Protein AF-A0A5E6N8F3-F1 (afdb_monomer)

Secondary structure (DSSP, 8-state):
------HHHHHHHHHHHHHS------EE-S--HHHHHHH-HHHHTS--EETTS-HHHHHHHHHHHHGGG-SEEEE--TT--THHHHHTTS--EEESSTTSPEE-HHHHHHS-GGGPSEEETTEEE-HHHHHHHHHHHHHHHHHHHT--

Solvent-accessible surface area (backbone atoms only — not comparable to full-atom values): 8830 Å² total; per-residue (Å²): 141,86,78,84,74,47,70,64,62,54,51,50,54,53,44,39,34,70,77,66,66,43,89,78,88,49,73,41,70,92,65,53,68,71,58,39,40,72,74,40,55,75,64,54,73,53,84,58,49,53,60,88,50,56,68,70,58,53,51,50,55,52,50,59,59,58,53,69,70,34,77,30,30,52,34,77,72,95,85,70,82,50,66,63,31,22,65,60,71,71,29,68,33,16,43,69,34,98,82,35,64,74,43,36,52,71,59,58,65,70,51,59,78,84,47,49,44,36,27,46,89,95,40,78,36,48,68,67,52,50,49,51,42,50,52,50,42,54,55,53,51,55,54,53,66,74,75,110

Nearest PDB structures (foldseek):
  4lqc-assembly1_A  TM=8.080E-01  e=1.363E-01  Brucella melitensis
  4lqc-assembly1_B  TM=8.315E-01  e=1.855E-01  Brucella melitensis
  7uxr-assembly1_B  TM=7.575E-01  e=1.640E-01  Bacteroides thetaiotaomicron
  3h16-assembly3_D  TM=7.662E-01  e=1.281E-01  Paracoccus denitrificans PD1222
  3h16-assembly2_C  TM=7.540E-01  e=3.888E-01  Paracoccus denitrificans PD1222

Mean predicted aligned error: 13.94 Å

Radius of gyration: 22.06 Å; Cα contacts (8 Å, |Δi|>4): 159; chains: 1; bounding box: 50×33×58 Å

Foldseek 3Di:
DDDPPDLVNVVVVLCCCPPVVDDDAAEAEPDDLVRCCVVHVSVSPDDYHYPVDDPVVVVLVVLVVVLVPQLWEFDDDDDDDCPVCLLLQNDWTATPDPPHDIDGLVRVLVDDQSNDQYHYPSDTDHSVNSVVSVVVNVVVVVVVVVVD

Structure (mmCIF, N/CA/C/O backbone):
data_AF-A0A5E6N8F3-F1
#
_entry.id   AF-A0A5E6N8F3-F1
#
loop_
_atom_site.group_PDB
_atom_site.id
_atom_site.type_symbol
_atom_site.label_atom_id
_atom_site.label_alt_id
_atom_site.label_comp_id
_atom_site.label_asym_id
_atom_site.label_entity_id
_atom_site.label_seq_id
_atom_site.pdbx_PDB_ins_code
_atom_site.Cartn_x
_atom_site.Cartn_y
_atom_site.Cartn_z
_atom_site.occupancy
_atom_site.B_iso_or_equiv
_atom_site.auth_seq_id
_atom_site.auth_comp_id
_atom_site.auth_asym_id
_atom_site.auth_atom_id
_atom_site.pdbx_PDB_model_num
ATOM 1 N N . MET A 1 1 ? 30.065 -8.105 -7.759 1.00 40.47 1 MET A N 1
ATOM 2 C CA . MET A 1 1 ? 28.823 -8.197 -8.559 1.00 40.47 1 MET A CA 1
ATOM 3 C C . MET A 1 1 ? 29.006 -9.322 -9.566 1.00 40.47 1 MET A C 1
ATOM 5 O O . MET A 1 1 ? 29.765 -9.138 -10.501 1.00 40.47 1 MET A O 1
ATOM 9 N N . SER A 1 2 ? 28.419 -10.500 -9.354 1.00 50.16 2 SER A N 1
ATOM 10 C CA . SER A 1 2 ? 28.632 -11.644 -10.261 1.00 50.16 2 SER A CA 1
ATOM 11 C C . SER A 1 2 ? 27.441 -12.605 -10.270 1.00 50.16 2 SER A C 1
ATOM 13 O O . SER A 1 2 ? 27.596 -13.812 -10.110 1.00 50.16 2 SER A O 1
ATOM 15 N N . LYS A 1 3 ? 26.225 -12.077 -10.424 1.00 55.75 3 LYS A N 1
ATOM 16 C CA . LYS A 1 3 ? 25.143 -12.903 -10.963 1.00 55.75 3 LYS A CA 1
ATOM 17 C C . LYS A 1 3 ? 25.069 -12.602 -12.448 1.00 55.75 3 LYS A C 1
ATOM 19 O O . LYS A 1 3 ? 24.599 -11.533 -12.830 1.00 55.75 3 LYS A O 1
ATOM 24 N N . SER A 1 4 ? 25.583 -13.519 -13.257 1.00 56.47 4 SER A N 1
ATOM 25 C CA . SER A 1 4 ? 25.452 -13.489 -14.712 1.00 56.47 4 SER A CA 1
ATOM 26 C C . SER A 1 4 ? 24.028 -13.887 -15.082 1.00 56.47 4 SER A C 1
ATOM 28 O O . SER A 1 4 ? 23.815 -14.951 -15.652 1.00 56.47 4 SER A O 1
ATOM 30 N N . TRP A 1 5 ? 23.049 -13.061 -14.697 1.00 64.38 5 TRP A N 1
ATOM 31 C CA . TRP A 1 5 ? 21.698 -13.190 -15.226 1.00 64.38 5 TRP A CA 1
ATOM 32 C C . TRP A 1 5 ? 21.817 -13.108 -16.736 1.00 64.38 5 TRP A C 1
ATOM 34 O O . TRP A 1 5 ? 22.324 -12.123 -17.286 1.00 64.38 5 TRP A O 1
ATOM 44 N N . THR A 1 6 ? 21.443 -14.191 -17.394 1.00 66.38 6 THR A N 1
ATOM 45 C CA . THR A 1 6 ? 21.545 -14.258 -18.840 1.00 66.38 6 THR A CA 1
ATOM 46 C C . THR A 1 6 ? 20.539 -13.282 -19.432 1.00 66.38 6 THR A C 1
ATOM 48 O O . THR A 1 6 ? 19.444 -13.086 -18.904 1.00 66.38 6 THR A O 1
ATOM 51 N N . LYS A 1 7 ? 20.904 -12.654 -20.553 1.00 68.56 7 LYS A N 1
ATOM 52 C CA . LYS A 1 7 ? 20.013 -11.755 -21.304 1.00 68.56 7 LYS A CA 1
ATOM 53 C C . LYS A 1 7 ? 18.629 -12.389 -21.521 1.00 68.56 7 LYS A C 1
ATOM 55 O O . LYS A 1 7 ? 17.615 -11.719 -21.385 1.00 68.56 7 LYS A O 1
ATOM 60 N N . HIS A 1 8 ? 18.610 -13.706 -21.729 1.00 70.88 8 HIS A N 1
ATOM 61 C CA . HIS A 1 8 ? 17.408 -14.518 -21.848 1.00 70.88 8 HIS A CA 1
ATOM 62 C C . HIS A 1 8 ? 16.470 -14.438 -20.629 1.00 70.88 8 HIS A C 1
ATOM 64 O O . HIS A 1 8 ? 15.281 -14.196 -20.801 1.00 70.88 8 HIS A O 1
ATOM 70 N N . GLU A 1 9 ? 16.975 -14.587 -19.402 1.00 77.12 9 GLU A N 1
ATOM 71 C CA . GLU A 1 9 ? 16.149 -14.544 -18.181 1.00 77.12 9 GLU A CA 1
ATOM 72 C C . GLU A 1 9 ? 15.495 -13.170 -17.973 1.00 77.12 9 GLU A C 1
ATOM 74 O O . GLU A 1 9 ? 14.343 -13.067 -17.547 1.00 77.12 9 GLU A O 1
ATOM 79 N N . LEU A 1 10 ? 16.219 -12.101 -18.307 1.00 77.88 10 LEU A N 1
ATOM 80 C CA . LEU A 1 10 ? 15.729 -10.727 -18.199 1.00 77.88 10 LEU A CA 1
ATOM 81 C C . LEU A 1 10 ? 14.701 -10.401 -19.283 1.00 77.88 10 LEU A C 1
ATOM 83 O O . LEU A 1 10 ? 13.708 -9.728 -19.005 1.00 77.88 10 LEU A O 1
ATOM 87 N N . ASP A 1 11 ? 14.900 -10.925 -20.491 1.00 76.06 11 ASP A N 1
ATOM 88 C CA . ASP A 1 11 ? 13.942 -10.791 -21.585 1.00 76.06 11 ASP A CA 1
ATOM 89 C C . ASP A 1 11 ? 12.651 -11.570 -21.287 1.00 76.06 11 ASP A C 1
ATOM 91 O O . ASP A 1 11 ? 11.561 -11.086 -21.593 1.00 76.06 11 ASP A O 1
ATOM 95 N N . VAL A 1 12 ? 12.736 -12.724 -20.610 1.00 79.50 12 VAL A N 1
ATOM 96 C CA . VAL A 1 12 ? 11.563 -13.451 -20.091 1.00 79.50 12 VAL A CA 1
ATOM 97 C C . VAL A 1 12 ? 10.819 -12.616 -19.048 1.00 79.50 12 VAL A C 1
ATOM 99 O O . VAL A 1 12 ? 9.593 -12.532 -19.097 1.00 79.50 12 VAL A O 1
ATOM 102 N N . LEU A 1 13 ? 11.528 -11.957 -18.128 1.00 79.00 13 LEU A N 1
ATOM 103 C CA . LEU A 1 13 ? 10.912 -11.089 -17.119 1.00 79.00 13 LEU A CA 1
ATOM 104 C C . LEU A 1 13 ? 10.202 -9.882 -17.756 1.00 79.00 13 LEU A C 1
ATOM 106 O O . LEU A 1 13 ? 9.076 -9.557 -17.375 1.00 79.00 13 LEU A O 1
ATOM 110 N N . HIS A 1 14 ? 10.823 -9.263 -18.762 1.00 78.75 14 HIS A N 1
ATOM 111 C CA . HIS A 1 14 ? 10.215 -8.195 -19.557 1.00 78.75 14 HIS A CA 1
ATOM 112 C C . HIS A 1 14 ? 8.987 -8.693 -20.337 1.00 78.75 14 HIS A C 1
ATOM 114 O O . HIS A 1 14 ? 7.937 -8.051 -20.333 1.00 78.75 14 HIS A O 1
ATOM 120 N N . ARG A 1 15 ? 9.072 -9.875 -20.954 1.00 75.94 15 ARG A N 1
ATOM 121 C CA . ARG A 1 15 ? 7.955 -10.480 -21.685 1.00 75.94 15 ARG A CA 1
ATOM 122 C C . ARG A 1 15 ? 6.773 -10.800 -20.770 1.00 75.94 15 ARG A C 1
ATOM 124 O O . ARG A 1 15 ? 5.648 -10.461 -21.106 1.00 75.94 15 ARG A O 1
ATOM 131 N N . GLN A 1 16 ? 7.014 -11.356 -19.582 1.00 77.31 16 GLN A N 1
ATOM 132 C CA . GLN A 1 16 ? 5.961 -11.598 -18.585 1.00 77.31 16 GLN A CA 1
ATOM 133 C C . GLN A 1 16 ? 5.263 -10.308 -18.137 1.00 77.31 16 GLN A C 1
ATOM 135 O O . GLN A 1 16 ? 4.071 -10.322 -17.832 1.00 77.31 16 GLN A O 1
ATOM 140 N N . HIS A 1 17 ? 5.993 -9.194 -18.081 1.00 78.06 17 HIS A N 1
ATOM 141 C CA . HIS A 1 17 ? 5.407 -7.897 -17.762 1.00 78.06 17 HIS A CA 1
ATOM 142 C C . HIS A 1 17 ? 4.428 -7.429 -18.842 1.00 78.06 17 HIS A C 1
ATOM 144 O O . HIS A 1 17 ? 3.316 -7.026 -18.509 1.00 78.06 17 HIS A O 1
ATOM 150 N N . ILE A 1 18 ? 4.824 -7.532 -20.115 1.00 74.56 18 ILE A N 1
ATOM 151 C CA . ILE A 1 18 ? 4.022 -7.084 -21.262 1.00 74.56 18 ILE A CA 1
ATOM 152 C C . ILE A 1 18 ? 2.867 -8.047 -21.559 1.00 74.56 18 ILE A C 1
ATOM 154 O O . ILE A 1 18 ? 1.721 -7.623 -21.657 1.00 74.56 18 ILE A O 1
ATOM 158 N N . GLU A 1 19 ? 3.156 -9.338 -21.710 1.00 72.31 19 GLU A N 1
ATOM 159 C CA . GLU A 1 19 ? 2.202 -10.328 -22.227 1.00 72.31 19 GLU A CA 1
ATOM 160 C C . GLU A 1 19 ? 1.286 -10.888 -21.137 1.00 72.31 19 GLU A C 1
ATOM 162 O O . GLU A 1 19 ? 0.111 -11.142 -21.381 1.00 72.31 19 GLU A O 1
ATOM 167 N N . SER A 1 20 ? 1.798 -11.080 -19.917 1.00 67.19 20 SER A N 1
ATOM 168 C CA . SER A 1 20 ? 1.029 -11.672 -18.810 1.00 67.19 20 SER A CA 1
ATOM 169 C C . SER A 1 20 ? 0.474 -10.631 -17.835 1.00 67.19 20 SER A C 1
ATOM 171 O O . SER A 1 20 ? -0.003 -10.997 -16.761 1.00 67.19 20 SER A O 1
ATOM 173 N N . ASN A 1 21 ? 0.581 -9.338 -18.171 1.00 69.56 21 ASN A N 1
ATOM 174 C CA . ASN A 1 21 ? 0.214 -8.205 -17.314 1.00 69.56 21 ASN A CA 1
ATOM 175 C C . ASN A 1 21 ? 0.786 -8.324 -15.884 1.00 69.56 21 ASN A C 1
ATOM 177 O O . ASN A 1 21 ? 0.176 -7.913 -14.889 1.00 69.56 21 ASN A O 1
ATOM 181 N N . LYS A 1 22 ? 1.960 -8.956 -15.757 1.00 77.56 22 LYS A N 1
ATOM 182 C CA . LYS A 1 22 ? 2.581 -9.204 -14.461 1.00 77.56 22 LYS A CA 1
ATOM 183 C C . LYS A 1 22 ? 3.065 -7.871 -13.910 1.00 77.56 22 LYS A C 1
ATOM 185 O O . LYS A 1 22 ? 3.940 -7.228 -14.491 1.00 77.56 22 LYS A O 1
ATOM 190 N N . ARG A 1 23 ? 2.509 -7.443 -12.775 1.00 72.94 23 ARG A N 1
ATOM 191 C CA . ARG A 1 23 ? 2.892 -6.179 -12.135 1.00 72.94 23 ARG A CA 1
ATOM 192 C C . ARG A 1 23 ? 4.318 -6.289 -11.596 1.00 72.94 23 ARG A C 1
ATOM 194 O O . ARG A 1 23 ? 4.562 -6.990 -10.616 1.00 72.94 23 ARG A O 1
ATOM 201 N N . LEU A 1 24 ? 5.254 -5.605 -12.247 1.00 78.88 24 LEU A N 1
ATOM 202 C CA . LEU A 1 24 ? 6.632 -5.487 -11.789 1.00 78.88 24 LEU A CA 1
ATOM 203 C C . LEU A 1 24 ? 6.815 -4.185 -11.018 1.00 78.88 24 LEU A C 1
ATOM 205 O O . LEU A 1 24 ? 6.348 -3.129 -11.439 1.00 78.88 24 LEU A O 1
ATOM 209 N N . PHE A 1 25 ? 7.546 -4.264 -9.911 1.00 79.81 25 PHE A N 1
ATOM 210 C CA . PHE A 1 25 ? 7.979 -3.097 -9.158 1.00 79.81 25 PHE A CA 1
ATOM 211 C C . PHE A 1 25 ? 9.506 -3.074 -9.111 1.00 79.81 25 PHE A C 1
ATOM 213 O O . PHE A 1 25 ? 10.128 -3.774 -8.314 1.00 79.81 25 PHE A O 1
ATOM 220 N N . LEU A 1 26 ? 10.116 -2.310 -10.017 1.00 85.31 26 LEU A N 1
ATOM 221 C CA . LEU A 1 26 ? 11.568 -2.263 -10.173 1.00 85.31 26 LEU A CA 1
ATOM 222 C C . LEU A 1 26 ? 12.187 -1.134 -9.335 1.00 85.31 26 LEU A C 1
ATOM 224 O O . LEU A 1 26 ? 11.656 -0.023 -9.265 1.00 85.31 26 LEU A O 1
ATOM 228 N N . LEU A 1 27 ? 13.345 -1.418 -8.735 1.00 87.81 27 LEU A N 1
ATOM 229 C CA . LEU A 1 27 ? 14.186 -0.454 -8.024 1.00 87.81 27 LEU A CA 1
ATOM 230 C C . LEU A 1 27 ? 15.611 -0.525 -8.582 1.00 87.81 27 LEU A C 1
ATOM 232 O O . LEU A 1 27 ? 16.319 -1.511 -8.389 1.00 87.81 27 LEU A O 1
ATOM 236 N N . TRP A 1 28 ? 16.041 0.545 -9.242 1.00 88.81 28 TRP A N 1
ATOM 237 C CA . TRP A 1 28 ? 17.404 0.700 -9.729 1.00 88.81 28 TRP A CA 1
ATOM 238 C C . TRP A 1 28 ? 18.310 1.200 -8.610 1.00 88.81 28 TRP A C 1
ATOM 240 O O . TRP A 1 28 ? 18.139 2.317 -8.114 1.00 88.81 28 TRP A O 1
ATOM 250 N N . TYR A 1 29 ? 19.283 0.378 -8.223 1.00 87.75 29 TYR A N 1
ATOM 251 C CA . TYR A 1 29 ? 20.212 0.692 -7.145 1.00 87.75 29 TYR A CA 1
ATOM 252 C C . TYR A 1 29 ? 21.606 1.021 -7.675 1.00 87.7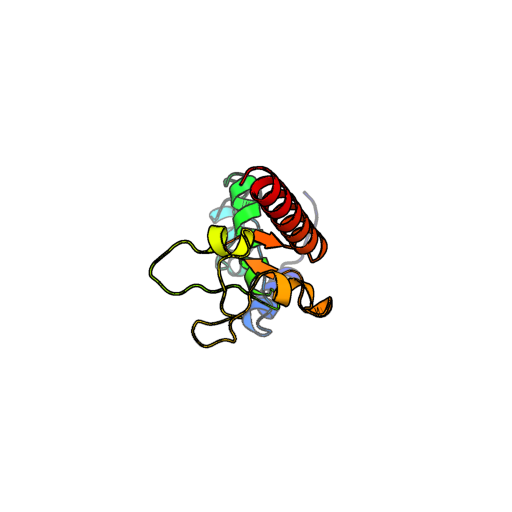5 29 TYR A C 1
ATOM 254 O O . TYR A 1 29 ? 22.251 0.174 -8.284 1.00 87.75 29 TYR A O 1
ATOM 262 N N . GLY A 1 30 ? 22.069 2.251 -7.435 1.00 85.81 30 GLY A N 1
ATOM 263 C CA . GLY A 1 30 ? 23.431 2.684 -7.766 1.00 85.81 30 GLY A CA 1
ATOM 264 C C . GLY A 1 30 ? 23.764 2.680 -9.262 1.00 85.81 30 GLY A C 1
ATOM 265 O O . GLY A 1 30 ? 24.938 2.644 -9.615 1.00 85.81 30 GLY A O 1
ATOM 266 N N . VAL A 1 31 ? 22.753 2.691 -10.136 1.00 86.62 31 VAL A N 1
ATOM 267 C CA . VAL A 1 31 ? 22.919 2.620 -11.594 1.00 86.62 31 VAL A CA 1
ATOM 268 C C . VAL A 1 31 ? 22.187 3.758 -12.300 1.00 86.62 31 VAL A C 1
ATOM 270 O O . VAL A 1 31 ? 21.106 4.189 -11.894 1.00 86.62 31 VAL A O 1
ATOM 273 N N . ASN A 1 32 ? 22.784 4.230 -13.390 1.00 85.31 32 ASN A N 1
ATOM 274 C CA . ASN A 1 32 ? 22.252 5.289 -14.239 1.00 85.31 32 ASN A CA 1
ATOM 275 C C . ASN A 1 32 ? 21.524 4.716 -15.457 1.00 85.31 32 ASN A C 1
ATOM 277 O O . ASN A 1 32 ? 21.818 3.610 -15.909 1.00 85.31 32 ASN A O 1
ATOM 281 N N . LYS A 1 33 ? 20.620 5.511 -16.047 1.00 83.00 33 LYS A N 1
ATOM 282 C CA . LYS A 1 33 ? 19.830 5.096 -17.218 1.00 83.00 33 LYS A CA 1
ATOM 283 C C . LYS A 1 33 ? 20.717 4.571 -18.351 1.00 83.00 33 LYS A C 1
ATOM 285 O O . LYS A 1 33 ? 20.494 3.463 -18.806 1.00 83.00 33 LYS A O 1
ATOM 290 N N . ASN A 1 34 ? 21.792 5.283 -18.688 1.00 85.94 34 ASN A N 1
ATOM 291 C CA . ASN A 1 34 ? 22.723 4.879 -19.748 1.00 85.94 34 ASN A CA 1
ATOM 292 C C . ASN A 1 34 ? 23.402 3.522 -19.480 1.00 85.94 34 ASN A C 1
ATOM 294 O O . ASN A 1 34 ? 23.773 2.825 -20.420 1.00 85.94 34 ASN A O 1
ATOM 298 N N . GLN A 1 35 ? 23.606 3.149 -18.210 1.00 85.38 35 GLN A N 1
ATOM 299 C CA . GLN A 1 35 ? 24.161 1.840 -17.850 1.00 85.38 35 GLN A CA 1
ATOM 300 C C . GLN A 1 35 ? 23.115 0.737 -18.039 1.00 85.38 35 GLN A C 1
ATOM 302 O O . GLN A 1 35 ? 23.450 -0.335 -18.532 1.00 85.38 35 GLN A O 1
ATOM 307 N N . ILE A 1 36 ? 21.853 1.020 -17.705 1.00 84.50 36 ILE A N 1
ATOM 308 C CA . ILE A 1 36 ? 20.728 0.103 -17.916 1.00 84.50 36 ILE A CA 1
ATOM 309 C C . ILE A 1 36 ? 20.437 -0.043 -19.414 1.00 84.50 36 ILE A C 1
ATOM 311 O O . ILE A 1 36 ? 20.331 -1.165 -19.884 1.00 84.50 36 ILE A O 1
ATOM 315 N N . ASP A 1 37 ? 20.402 1.058 -20.172 1.00 85.56 37 ASP A N 1
ATOM 316 C CA . ASP A 1 37 ? 20.225 1.074 -21.632 1.00 85.56 37 ASP A CA 1
ATOM 317 C C . ASP A 1 37 ? 21.270 0.197 -22.331 1.00 85.56 37 ASP A C 1
ATOM 319 O O . ASP A 1 37 ? 20.938 -0.600 -23.202 1.00 85.56 37 ASP A O 1
ATOM 323 N N . LYS A 1 38 ? 22.544 0.309 -21.931 1.00 85.06 38 LYS A N 1
ATOM 324 C CA . LYS A 1 38 ? 23.630 -0.510 -22.492 1.00 85.06 38 LYS A CA 1
ATOM 325 C C . LYS A 1 38 ? 23.529 -1.984 -22.104 1.00 85.06 38 LYS A C 1
ATOM 327 O O . LYS A 1 38 ? 23.962 -2.839 -22.869 1.00 85.06 38 LYS A O 1
ATOM 332 N N . TRP A 1 39 ? 23.011 -2.277 -20.915 1.00 82.88 39 TRP A N 1
ATOM 333 C CA . TRP A 1 39 ? 22.900 -3.639 -20.402 1.00 82.88 39 TRP A CA 1
ATOM 334 C C . TRP A 1 39 ? 21.675 -4.374 -20.958 1.00 82.88 39 TRP A C 1
ATOM 336 O O . TRP A 1 39 ? 21.806 -5.475 -21.491 1.00 82.88 39 TRP A O 1
ATOM 346 N N . ASN A 1 40 ? 20.494 -3.762 -20.866 1.00 82.12 40 ASN A N 1
ATOM 347 C CA . ASN A 1 40 ? 19.251 -4.250 -21.449 1.00 82.12 40 ASN A CA 1
ATOM 348 C C . ASN A 1 40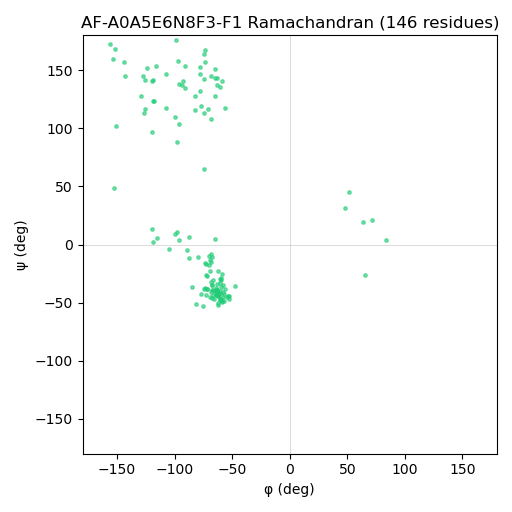 ? 18.313 -3.062 -21.795 1.00 82.12 40 ASN A C 1
ATOM 350 O O . ASN A 1 40 ? 17.632 -2.540 -20.905 1.00 82.12 40 ASN A O 1
ATOM 354 N N . PRO A 1 41 ? 18.224 -2.670 -23.084 1.00 82.75 41 PRO A N 1
ATOM 355 C CA . PRO A 1 41 ? 17.341 -1.594 -23.544 1.00 82.75 41 PRO A CA 1
ATOM 356 C C . PRO A 1 41 ? 15.852 -1.836 -23.265 1.00 82.75 41 PRO A C 1
ATOM 358 O O . PRO A 1 41 ? 15.093 -0.889 -23.099 1.00 82.75 41 PRO A O 1
ATOM 361 N N . ALA A 1 42 ? 15.412 -3.096 -23.206 1.00 79.81 42 ALA A N 1
ATOM 362 C CA . ALA A 1 42 ? 14.012 -3.412 -22.940 1.00 79.81 42 ALA A CA 1
ATOM 363 C C . ALA A 1 42 ? 13.636 -3.041 -21.495 1.00 79.81 42 ALA A C 1
ATOM 365 O O . ALA A 1 42 ? 12.601 -2.432 -21.238 1.00 79.81 42 ALA A O 1
ATOM 366 N N . LEU A 1 43 ? 14.526 -3.322 -20.537 1.00 79.69 43 LEU A N 1
ATOM 367 C CA . LEU A 1 43 ? 14.306 -2.978 -19.130 1.00 79.69 43 LEU A CA 1
ATOM 368 C C . LEU A 1 43 ? 14.440 -1.482 -18.839 1.00 79.69 43 LEU A C 1
ATOM 370 O O . LEU A 1 43 ? 13.827 -0.995 -17.889 1.00 79.69 43 LEU A O 1
ATOM 374 N N . SER A 1 44 ? 15.21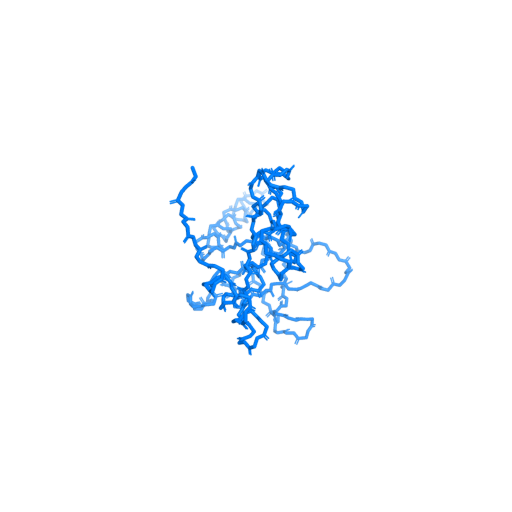5 -0.741 -19.630 1.00 81.56 44 SER A N 1
ATOM 375 C CA . SER A 1 44 ? 15.364 0.704 -19.432 1.00 81.56 44 SER A CA 1
ATOM 376 C C . SER A 1 44 ? 14.093 1.495 -19.758 1.00 81.56 44 SER A C 1
ATOM 378 O O . SER A 1 44 ? 13.905 2.600 -19.239 1.00 81.56 44 SER A O 1
ATOM 380 N N . GLY A 1 45 ? 13.221 0.919 -20.593 1.00 77.19 45 GLY A N 1
ATOM 381 C CA . GLY A 1 45 ? 11.904 1.455 -20.915 1.00 77.19 45 GLY A CA 1
ATOM 382 C C . GLY A 1 45 ? 10.886 1.304 -19.782 1.00 77.19 45 GLY A C 1
ATOM 383 O O . GLY A 1 45 ? 9.871 1.998 -19.788 1.00 77.19 45 GLY A O 1
ATOM 384 N N . ILE A 1 46 ? 11.150 0.449 -18.786 1.00 79.50 46 ILE A N 1
ATOM 385 C CA . ILE A 1 46 ? 10.239 0.243 -17.657 1.00 7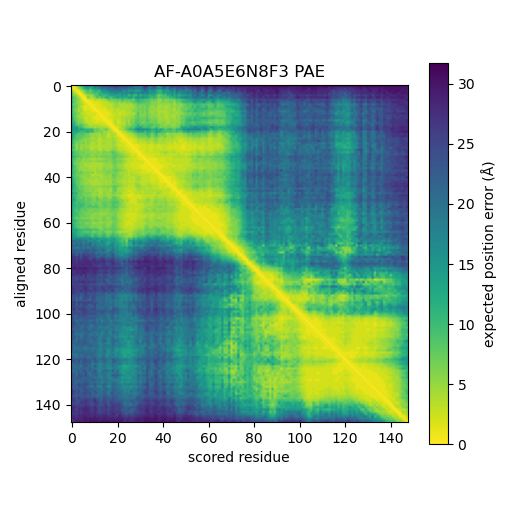9.50 46 ILE A CA 1
ATOM 386 C C . ILE A 1 46 ? 10.453 1.336 -16.604 1.00 79.50 46 ILE A C 1
ATOM 388 O O . ILE A 1 46 ? 11.562 1.570 -16.113 1.00 79.50 46 ILE A O 1
ATOM 392 N N . VAL A 1 47 ? 9.356 1.986 -16.205 1.00 80.25 47 VAL A N 1
ATOM 393 C CA . VAL A 1 47 ? 9.361 2.959 -15.108 1.00 80.25 47 VAL A CA 1
ATOM 394 C C . VAL A 1 47 ? 9.696 2.254 -13.793 1.00 80.25 47 VAL A C 1
ATOM 396 O O . VAL A 1 47 ? 9.058 1.279 -13.404 1.00 80.25 47 VAL A O 1
ATOM 399 N N . ALA A 1 48 ? 10.687 2.783 -13.085 1.00 85.56 48 ALA A N 1
ATOM 400 C CA . ALA A 1 48 ? 11.237 2.180 -11.880 1.00 85.56 48 ALA A CA 1
ATOM 401 C C . ALA A 1 48 ? 11.631 3.249 -10.856 1.00 85.56 48 ALA A C 1
ATOM 403 O O . ALA A 1 48 ? 11.905 4.403 -11.205 1.00 85.56 48 ALA A O 1
ATOM 404 N N . LEU A 1 49 ? 11.702 2.858 -9.583 1.00 87.31 49 LEU A N 1
ATOM 405 C CA . LEU A 1 49 ? 12.275 3.703 -8.540 1.00 87.31 49 LEU A CA 1
ATOM 406 C C . LEU A 1 49 ? 13.799 3.747 -8.659 1.00 87.31 49 LEU A C 1
ATOM 408 O O . LEU A 1 49 ? 14.421 2.830 -9.189 1.00 87.31 49 LEU A O 1
ATOM 412 N N . LYS A 1 50 ? 14.412 4.804 -8.124 1.00 87.50 50 LYS A N 1
ATOM 413 C CA . LYS A 1 50 ? 15.870 4.954 -8.073 1.00 87.50 50 LYS A CA 1
ATOM 414 C C . LYS A 1 50 ? 16.336 5.033 -6.629 1.00 87.50 50 LYS A C 1
ATOM 416 O O . LYS A 1 50 ? 15.715 5.719 -5.823 1.00 87.50 50 LYS A O 1
ATOM 421 N N . SER A 1 51 ? 17.471 4.417 -6.318 1.00 86.69 51 SER A N 1
ATOM 422 C CA . SER A 1 51 ? 18.107 4.525 -4.999 1.00 86.69 51 SER A CA 1
ATOM 423 C C . SER A 1 51 ? 18.642 5.922 -4.681 1.00 86.69 51 SER A C 1
ATOM 425 O O . SER A 1 51 ? 19.020 6.178 -3.547 1.00 86.69 51 SER A O 1
ATOM 427 N N . SER A 1 52 ? 18.685 6.826 -5.666 1.00 86.44 52 SER A N 1
ATOM 428 C CA . SER A 1 52 ? 18.968 8.249 -5.448 1.00 86.44 52 SER A CA 1
ATOM 429 C C . SER A 1 52 ? 17.833 8.975 -4.716 1.00 86.44 52 SER A C 1
ATOM 431 O O . SER A 1 52 ? 17.999 10.112 -4.291 1.00 86.44 52 SER A O 1
ATOM 433 N N . MET A 1 53 ? 16.655 8.355 -4.613 1.00 86.06 53 MET A N 1
ATOM 434 C CA . MET A 1 53 ? 15.533 8.863 -3.830 1.00 86.06 53 MET A CA 1
ATOM 435 C C . MET A 1 53 ? 15.762 8.571 -2.345 1.00 86.06 53 MET A C 1
ATOM 437 O O . MET A 1 53 ? 16.400 7.582 -1.991 1.00 86.06 53 MET A O 1
ATOM 441 N N . SER A 1 54 ? 15.197 9.393 -1.459 1.00 88.56 54 SER A N 1
ATOM 442 C CA . SER A 1 54 ? 15.281 9.119 -0.023 1.00 88.56 54 SER A CA 1
ATOM 443 C C . SER A 1 54 ? 14.539 7.824 0.333 1.00 88.56 54 SER A C 1
ATOM 445 O O . SER A 1 54 ? 13.476 7.527 -0.219 1.00 88.56 54 SER A O 1
ATOM 447 N N . ILE A 1 55 ? 15.077 7.062 1.290 1.00 86.31 55 ILE A N 1
ATOM 448 C CA . ILE A 1 55 ? 14.472 5.804 1.759 1.00 86.31 55 ILE A CA 1
ATOM 449 C C . ILE A 1 55 ? 12.993 5.988 2.162 1.00 86.31 55 ILE A C 1
ATOM 451 O O . ILE A 1 55 ? 12.167 5.194 1.707 1.00 86.31 55 ILE A O 1
ATOM 455 N N . PRO A 1 56 ? 12.598 7.046 2.909 1.00 84.44 56 PRO A N 1
ATOM 456 C CA . PRO A 1 56 ? 11.188 7.273 3.236 1.00 84.44 56 PRO A CA 1
ATOM 457 C C . PRO A 1 56 ? 10.298 7.457 2.001 1.00 84.44 56 PRO A C 1
ATOM 459 O O . PRO A 1 56 ? 9.162 6.986 1.973 1.00 84.44 56 PRO A O 1
ATOM 462 N N . LEU A 1 57 ? 10.807 8.109 0.951 1.00 79.31 57 LEU A N 1
ATOM 463 C CA . LEU A 1 57 ? 10.060 8.326 -0.286 1.00 79.31 57 LEU A C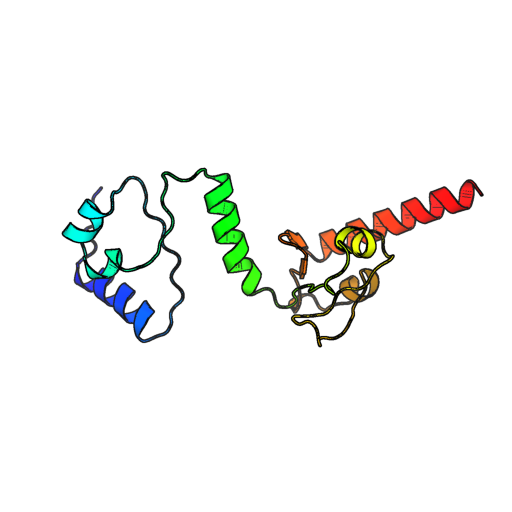A 1
ATOM 464 C C . LEU A 1 57 ? 9.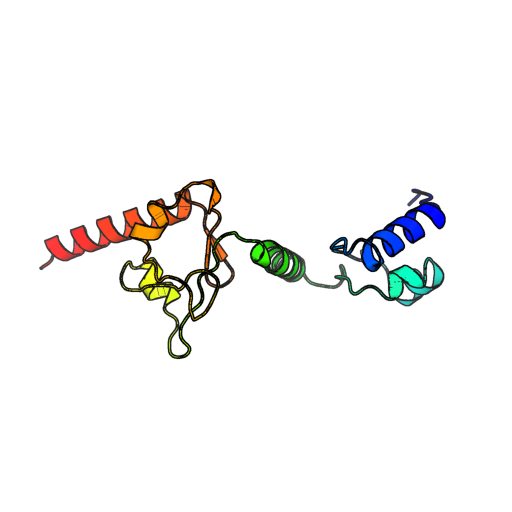895 7.029 -1.090 1.00 79.31 57 LEU A C 1
ATOM 466 O O . LEU A 1 57 ? 8.826 6.795 -1.656 1.00 79.31 57 LEU A O 1
ATOM 470 N N . ILE A 1 58 ? 10.927 6.181 -1.117 1.00 84.88 58 ILE A N 1
ATOM 471 C CA . ILE A 1 58 ? 10.876 4.845 -1.729 1.00 84.88 58 ILE A CA 1
ATOM 472 C C . ILE A 1 58 ? 9.836 3.984 -1.006 1.00 84.88 58 ILE A C 1
ATOM 474 O O . ILE A 1 58 ? 8.929 3.453 -1.649 1.00 84.88 58 ILE A O 1
ATOM 478 N N . ALA A 1 59 ? 9.905 3.925 0.328 1.00 82.62 59 ALA A N 1
ATOM 479 C CA . ALA A 1 59 ? 8.958 3.185 1.157 1.00 82.62 59 ALA A CA 1
ATOM 480 C C . ALA A 1 59 ? 7.513 3.667 0.951 1.00 82.62 59 ALA A C 1
ATOM 482 O O . ALA A 1 59 ? 6.621 2.852 0.728 1.00 82.62 59 ALA A O 1
ATOM 483 N N . LYS A 1 60 ? 7.282 4.987 0.923 1.00 77.19 60 LYS A N 1
ATOM 484 C CA . LYS A 1 60 ? 5.959 5.573 0.653 1.00 77.19 60 LYS A CA 1
ATOM 485 C C . LYS A 1 60 ? 5.422 5.190 -0.728 1.00 77.19 60 LYS A C 1
ATOM 487 O O . LYS A 1 60 ? 4.244 4.873 -0.859 1.00 77.19 60 LYS A O 1
ATOM 492 N N . LYS A 1 61 ? 6.263 5.211 -1.768 1.00 81.25 61 LYS A N 1
ATOM 493 C CA . LYS A 1 61 ? 5.850 4.836 -3.132 1.00 81.25 61 LYS A CA 1
ATOM 494 C C . LYS A 1 61 ? 5.503 3.352 -3.243 1.00 81.25 61 LYS A C 1
ATOM 496 O O . LYS A 1 61 ? 4.513 3.032 -3.891 1.00 81.25 61 LYS A O 1
ATOM 501 N N . ILE A 1 62 ? 6.260 2.477 -2.579 1.00 83.06 62 ILE A N 1
ATOM 502 C CA . ILE A 1 62 ? 5.936 1.045 -2.481 1.00 83.06 62 ILE A CA 1
ATOM 503 C C . ILE A 1 62 ? 4.606 0.858 -1.746 1.00 83.06 62 ILE A C 1
ATOM 505 O O . ILE A 1 62 ? 3.692 0.226 -2.275 1.00 83.06 62 ILE A O 1
ATOM 509 N N . ALA A 1 63 ? 4.470 1.462 -0.563 1.00 77.56 63 ALA A N 1
ATOM 510 C CA . ALA A 1 63 ? 3.272 1.356 0.261 1.00 77.56 63 ALA A CA 1
ATOM 511 C C . ALA A 1 63 ? 2.019 1.829 -0.487 1.00 77.56 63 ALA A C 1
ATOM 513 O O . ALA A 1 63 ? 1.005 1.144 -0.448 1.00 77.56 63 ALA A O 1
ATOM 514 N N . ASN A 1 64 ? 2.107 2.937 -1.229 1.00 74.19 64 ASN A N 1
ATOM 515 C CA . ASN A 1 64 ? 0.998 3.476 -2.017 1.00 74.19 64 ASN A CA 1
ATOM 516 C C . ASN A 1 64 ? 0.522 2.553 -3.141 1.00 74.19 64 ASN A C 1
ATOM 518 O O . ASN A 1 64 ? -0.659 2.590 -3.465 1.00 74.19 64 ASN A O 1
ATOM 522 N N . VAL A 1 65 ? 1.416 1.791 -3.781 1.00 76.25 65 VAL A N 1
ATOM 523 C CA . VAL A 1 65 ? 1.032 0.835 -4.836 1.00 76.25 65 VAL A CA 1
ATOM 524 C C . VAL A 1 65 ? 0.432 -0.422 -4.213 1.00 76.25 65 VAL A C 1
ATOM 526 O O . VAL A 1 65 ? -0.605 -0.900 -4.666 1.00 76.25 65 VAL A O 1
ATOM 529 N N . MET A 1 66 ? 1.038 -0.919 -3.135 1.00 72.44 66 MET A N 1
ATOM 530 C CA . MET A 1 66 ? 0.545 -2.093 -2.410 1.00 72.44 66 MET A CA 1
ATOM 531 C C . MET A 1 66 ? -0.827 -1.838 -1.780 1.00 72.44 66 MET A C 1
ATOM 533 O O . MET A 1 66 ? -1.710 -2.689 -1.845 1.00 72.44 66 MET A O 1
ATOM 537 N N . SER A 1 67 ? -1.042 -0.640 -1.239 1.00 68.12 67 SER A N 1
ATOM 538 C CA . SER A 1 67 ? -2.308 -0.247 -0.626 1.00 68.12 67 SER A CA 1
ATOM 539 C C . SER A 1 67 ? -3.454 -0.054 -1.624 1.00 68.12 67 SER A C 1
ATOM 541 O O . SER A 1 67 ? -4.610 0.069 -1.215 1.00 68.12 67 SER A O 1
ATOM 543 N N . GLN A 1 68 ? -3.177 -0.046 -2.936 1.00 64.38 68 GLN A N 1
ATOM 544 C CA . GLN A 1 68 ? -4.237 -0.088 -3.950 1.00 64.38 68 GLN A CA 1
ATOM 545 C C . GLN A 1 68 ? -4.916 -1.440 -4.083 1.00 64.38 68 GLN A C 1
ATOM 547 O O . GLN A 1 68 ? -6.020 -1.496 -4.609 1.00 64.38 68 GLN A O 1
ATOM 552 N N . ASN A 1 69 ? -4.294 -2.490 -3.555 1.00 65.69 69 ASN A N 1
ATOM 553 C CA . ASN A 1 69 ? -4.860 -3.830 -3.522 1.00 65.69 69 ASN A CA 1
ATOM 554 C C . ASN A 1 69 ? -5.523 -4.157 -2.171 1.00 65.69 69 ASN A C 1
ATOM 556 O O . ASN A 1 69 ? -5.821 -5.322 -1.920 1.00 65.69 69 ASN A O 1
ATOM 560 N N . ALA A 1 70 ? -5.710 -3.175 -1.282 1.00 64.38 70 ALA A N 1
ATOM 561 C CA . ALA A 1 70 ? -6.450 -3.404 -0.044 1.00 64.38 70 ALA A CA 1
ATOM 562 C C . ALA A 1 70 ? -7.913 -3.779 -0.370 1.00 64.38 70 ALA A C 1
ATOM 564 O O . ALA A 1 70 ? -8.496 -3.122 -1.238 1.00 64.38 70 ALA A O 1
ATOM 565 N N . PRO A 1 71 ? -8.509 -4.785 0.305 1.00 68.88 71 PRO A N 1
ATOM 566 C CA . PRO A 1 71 ? -9.883 -5.227 0.034 1.00 68.88 71 PRO A CA 1
ATOM 567 C C . PRO A 1 71 ? -10.923 -4.111 0.193 1.00 68.88 71 PRO A C 1
ATOM 569 O O . PRO A 1 71 ? -11.900 -4.049 -0.556 1.00 68.88 71 PRO A O 1
ATOM 572 N N . ILE A 1 72 ? -10.685 -3.216 1.158 1.00 64.44 72 ILE A N 1
ATOM 573 C CA . ILE A 1 72 ? -11.536 -2.066 1.448 1.00 64.44 72 ILE A CA 1
ATOM 574 C C . ILE A 1 72 ? -10.690 -0.792 1.514 1.00 64.44 72 ILE A C 1
ATOM 576 O O . ILE A 1 72 ? -9.702 -0.694 2.252 1.00 64.44 72 ILE A O 1
ATOM 580 N N . ARG A 1 73 ? -11.113 0.212 0.743 1.00 68.56 73 ARG A N 1
ATOM 581 C CA . ARG A 1 73 ? -10.523 1.554 0.693 1.00 68.56 73 ARG A CA 1
ATOM 582 C C . ARG A 1 73 ? -11.560 2.571 1.149 1.00 68.56 73 ARG A C 1
ATOM 584 O O . ARG A 1 73 ? -12.627 2.642 0.553 1.00 68.56 73 ARG A O 1
ATOM 591 N N . GLY A 1 74 ? -11.244 3.360 2.170 1.00 61.34 74 GLY A N 1
ATOM 592 C CA . GLY A 1 74 ? -12.091 4.475 2.590 1.00 61.34 74 GLY A CA 1
ATOM 593 C C . GLY A 1 74 ? -11.966 5.632 1.602 1.00 61.34 74 GLY A C 1
ATOM 594 O O . GLY A 1 74 ? -10.888 6.223 1.490 1.00 61.34 74 GLY A O 1
ATOM 595 N N . VAL A 1 75 ? -13.044 5.930 0.877 1.00 58.75 75 VAL A N 1
ATOM 596 C CA . VAL A 1 75 ? -13.153 7.071 -0.044 1.00 58.75 75 VAL A CA 1
ATOM 597 C C . VAL A 1 75 ? -14.069 8.124 0.571 1.00 58.75 75 VAL A C 1
ATOM 599 O O . VAL A 1 75 ? -15.009 7.801 1.299 1.00 58.75 75 VAL A O 1
ATOM 602 N N . THR A 1 76 ? -13.777 9.391 0.289 1.00 58.84 76 THR A N 1
ATOM 603 C CA . THR A 1 76 ? -14.397 10.527 0.966 1.00 58.84 76 THR A CA 1
ATOM 604 C C . THR A 1 76 ? -15.166 11.442 0.011 1.00 58.84 76 THR A C 1
ATOM 606 O O . THR A 1 76 ? -14.634 11.746 -1.058 1.00 58.84 76 THR A O 1
ATOM 609 N N . PRO A 1 77 ? -16.338 11.978 0.410 1.00 53.66 77 PRO A N 1
ATOM 610 C CA . PRO A 1 77 ? -16.995 13.096 -0.272 1.00 53.66 77 PRO A CA 1
ATOM 611 C C . PRO A 1 77 ? -16.167 14.400 -0.234 1.00 53.66 77 PRO A C 1
ATOM 613 O O . PRO A 1 77 ? -15.525 14.733 0.756 1.00 53.66 77 PRO A O 1
ATOM 616 N N . SER A 1 78 ? -16.188 15.182 -1.308 1.00 48.31 78 SER A N 1
ATOM 617 C CA . SER A 1 78 ? -15.181 16.198 -1.674 1.00 48.31 78 SER A CA 1
ATOM 618 C C . SER A 1 78 ? -14.986 17.442 -0.773 1.00 48.31 78 SER A C 1
ATOM 620 O O . SER A 1 78 ? -14.192 18.306 -1.142 1.00 48.31 78 SER A O 1
ATOM 622 N N . TYR A 1 79 ? -15.647 17.578 0.382 1.00 53.94 79 TYR A N 1
ATOM 623 C CA . TYR A 1 79 ? -15.764 18.863 1.104 1.00 53.94 79 TYR A CA 1
ATOM 624 C C . TYR A 1 79 ? -15.166 18.933 2.528 1.00 53.94 79 TYR A C 1
ATOM 626 O O . TYR A 1 79 ? -15.228 19.993 3.146 1.00 53.94 79 TYR A O 1
ATOM 634 N N . GLU A 1 80 ? -14.534 17.879 3.063 1.00 52.72 80 GLU A N 1
ATOM 635 C CA . GLU A 1 80 ? -13.826 17.938 4.361 1.00 52.72 80 GLU A CA 1
ATOM 636 C C . GLU A 1 80 ? -12.728 16.858 4.481 1.00 52.72 80 GLU A C 1
ATOM 638 O O . GLU A 1 80 ? -12.628 15.988 3.620 1.00 52.72 80 GLU A O 1
ATOM 643 N N . ASN A 1 81 ? -11.900 16.891 5.541 1.00 57.72 81 ASN A N 1
ATOM 644 C CA . ASN A 1 81 ? -11.052 15.768 5.970 1.00 57.72 81 ASN A CA 1
ATOM 645 C C . ASN A 1 81 ? -11.741 14.996 7.124 1.00 57.72 81 ASN A C 1
ATOM 647 O O . ASN A 1 81 ? -11.504 15.286 8.299 1.00 57.72 81 ASN A O 1
ATOM 651 N N . PRO A 1 82 ? -12.589 13.999 6.830 1.00 61.72 82 PRO A N 1
ATOM 652 C CA . PRO A 1 82 ? -13.355 13.220 7.781 1.00 61.72 82 PRO A CA 1
ATOM 653 C C . PRO A 1 82 ? -12.570 12.016 8.299 1.00 61.72 82 PRO A C 1
ATOM 655 O O . PRO A 1 82 ? -13.128 11.244 9.068 1.00 61.72 82 PRO A O 1
ATOM 658 N N . GLN A 1 83 ? -11.279 11.862 7.966 1.00 67.25 83 GLN A N 1
ATOM 659 C CA . GLN A 1 83 ? -10.420 10.872 8.617 1.00 67.25 83 GLN A CA 1
ATOM 660 C C . GLN A 1 83 ? -10.460 11.058 10.135 1.00 67.25 83 GLN A C 1
ATOM 662 O O . GLN A 1 83 ? -10.603 10.096 10.883 1.00 67.25 83 GLN A O 1
ATOM 667 N N . PHE A 1 84 ? -10.370 12.312 10.582 1.00 65.38 84 PHE A N 1
ATOM 668 C CA . PHE A 1 84 ? -10.416 12.651 11.997 1.00 65.38 84 PHE A CA 1
ATOM 669 C C . PHE A 1 84 ? -11.790 12.377 12.601 1.00 65.38 84 PHE A C 1
ATOM 671 O O . PHE A 1 84 ? -11.859 11.849 13.704 1.00 65.38 84 PHE A O 1
ATOM 678 N N . ARG A 1 85 ? -12.877 12.654 11.872 1.00 66.62 85 ARG A N 1
ATOM 679 C CA . ARG A 1 85 ? -14.237 12.355 12.341 1.00 66.62 85 ARG A CA 1
ATOM 680 C C . ARG A 1 85 ? -14.482 10.849 12.428 1.00 66.62 85 ARG A C 1
ATOM 682 O O . ARG A 1 85 ? -14.961 10.388 13.456 1.00 66.62 85 ARG A O 1
ATOM 689 N N . PHE A 1 86 ? -14.093 10.082 11.411 1.00 77.25 86 PHE A N 1
ATOM 690 C CA . PHE A 1 86 ? -14.188 8.621 11.397 1.00 77.25 86 PHE A CA 1
ATOM 691 C C . PHE A 1 86 ? -13.406 7.997 12.559 1.00 77.25 86 PHE A C 1
ATOM 693 O O . PHE A 1 86 ? -13.967 7.231 13.337 1.00 77.25 86 PHE A O 1
ATOM 700 N N . LEU A 1 87 ? -12.143 8.398 12.756 1.00 73.88 87 LEU A N 1
ATOM 701 C CA . LEU A 1 87 ? -11.306 7.911 13.862 1.00 73.88 87 LEU A CA 1
ATOM 702 C C . LEU A 1 87 ? -11.766 8.382 15.248 1.00 73.88 87 LEU A C 1
ATOM 704 O O . LEU A 1 87 ? -11.328 7.833 16.249 1.00 73.88 87 LEU A O 1
ATOM 708 N N . GLN A 1 88 ? -12.637 9.387 15.323 1.00 74.38 88 GLN A N 1
ATOM 709 C CA . GLN A 1 88 ? -13.276 9.834 16.562 1.00 74.38 88 GLN A CA 1
ATOM 710 C C . GLN A 1 88 ? -14.670 9.218 16.766 1.00 74.38 88 GLN A C 1
ATOM 712 O O . GLN A 1 88 ? -15.358 9.582 17.719 1.00 74.38 88 GLN A O 1
ATOM 717 N N . GLY A 1 89 ? -15.111 8.318 15.877 1.00 69.62 89 GLY A N 1
ATOM 718 C CA . GLY A 1 89 ? -16.441 7.704 15.928 1.00 69.62 89 GLY A CA 1
ATOM 719 C C . GLY A 1 89 ? -17.581 8.658 15.560 1.00 69.62 89 GLY A C 1
ATOM 720 O O . GLY A 1 89 ? -18.719 8.436 15.950 1.00 69.62 89 GLY A O 1
ATOM 721 N N . ARG A 1 90 ? -17.275 9.747 14.848 1.00 70.31 90 ARG A N 1
ATOM 722 C CA . ARG A 1 90 ? -18.199 10.835 14.476 1.00 70.31 90 ARG A CA 1
ATOM 723 C C . ARG A 1 90 ? -18.344 11.015 12.959 1.00 70.31 90 ARG A C 1
ATOM 725 O O . ARG A 1 90 ? -18.816 12.059 12.514 1.00 70.31 90 ARG A O 1
ATOM 732 N N . GLY A 1 91 ? -17.874 10.061 12.156 1.00 72.12 91 GLY A N 1
ATOM 733 C CA . GLY A 1 91 ? -17.902 10.152 10.697 1.00 72.12 91 GLY A CA 1
ATOM 734 C C . GLY A 1 91 ? -17.924 8.790 10.015 1.00 72.12 91 GLY A C 1
ATOM 735 O O . GLY A 1 91 ? -17.533 7.785 10.608 1.00 72.12 91 GLY A O 1
ATOM 736 N N . GLU A 1 92 ? -18.360 8.794 8.761 1.00 76.88 92 GLU A N 1
ATOM 737 C CA . GLU A 1 92 ? -18.501 7.621 7.897 1.00 76.88 92 GLU A CA 1
ATOM 738 C C . GLU A 1 92 ? -17.550 7.728 6.697 1.00 76.88 92 GLU A C 1
ATOM 740 O O . GLU A 1 92 ? -17.164 8.826 6.282 1.00 76.88 92 GLU A O 1
ATOM 745 N N . LEU A 1 93 ? -17.159 6.581 6.146 1.00 80.12 93 LEU A N 1
ATOM 746 C CA . LEU A 1 93 ? -16.372 6.454 4.919 1.00 80.12 93 LEU A CA 1
ATOM 747 C C . LEU A 1 93 ? -17.118 5.569 3.924 1.00 80.12 93 LEU A C 1
ATOM 749 O O . LEU A 1 93 ? -17.859 4.680 4.326 1.00 80.12 93 LEU A O 1
ATOM 753 N N . LEU A 1 94 ? -16.896 5.776 2.627 1.00 77.44 94 LEU A N 1
ATOM 754 C CA . LEU A 1 94 ? -17.477 4.930 1.586 1.00 77.44 94 LEU A CA 1
ATOM 755 C C . LEU A 1 94 ? -16.498 3.819 1.202 1.00 77.44 94 LEU A C 1
ATOM 757 O O . LEU A 1 94 ? -15.294 4.058 1.059 1.00 77.44 94 LEU A O 1
ATOM 761 N N . ALA A 1 95 ? -17.007 2.600 1.033 1.00 76.06 95 ALA A N 1
ATOM 762 C CA . ALA A 1 95 ? -16.207 1.444 0.659 1.00 76.06 95 ALA A CA 1
ATOM 763 C C . ALA A 1 95 ? -15.854 1.462 -0.835 1.00 76.06 95 ALA A C 1
ATOM 765 O O . ALA A 1 95 ? -16.717 1.359 -1.703 1.00 76.06 95 ALA A O 1
ATOM 766 N N . ASN A 1 96 ? -14.557 1.507 -1.136 1.00 72.75 96 ASN A N 1
ATOM 767 C CA . ASN A 1 96 ? -13.941 1.326 -2.457 1.00 72.75 96 ASN A CA 1
ATOM 768 C C . ASN A 1 96 ? -14.251 2.390 -3.527 1.00 72.75 96 ASN A C 1
ATOM 770 O O . ASN A 1 96 ? -13.414 2.594 -4.407 1.00 72.75 96 ASN A O 1
ATOM 774 N N . SER A 1 97 ? -15.389 3.082 -3.463 1.00 69.12 97 SER A N 1
ATOM 775 C CA . SER A 1 97 ? -15.813 4.112 -4.421 1.00 69.12 97 SER A CA 1
ATOM 776 C C . SER A 1 97 ? -16.718 5.163 -3.768 1.00 69.12 97 SER A C 1
ATOM 778 O O . SER A 1 97 ? -17.205 4.960 -2.660 1.00 69.12 97 SER A O 1
ATOM 780 N N . ASP A 1 98 ? -16.963 6.267 -4.472 1.00 65.50 98 ASP A N 1
ATOM 781 C CA . ASP A 1 98 ? -17.890 7.349 -4.098 1.00 65.50 98 ASP A CA 1
ATOM 782 C C . ASP A 1 98 ? -19.378 6.950 -4.137 1.00 65.50 98 ASP A C 1
ATOM 784 O O . ASP A 1 98 ? -20.236 7.699 -3.676 1.00 65.50 98 ASP A O 1
ATOM 788 N N . THR A 1 99 ? -19.679 5.758 -4.648 1.00 67.56 99 THR A N 1
ATOM 789 C CA . THR A 1 99 ? -21.017 5.147 -4.670 1.00 67.56 99 THR A CA 1
ATOM 790 C C . THR A 1 99 ? -21.094 3.869 -3.827 1.00 67.56 99 THR A C 1
ATOM 792 O O . THR A 1 99 ? -22.111 3.178 -3.829 1.00 67.56 99 THR A O 1
ATOM 795 N N . GLY A 1 100 ? -20.017 3.533 -3.109 1.00 68.81 100 GLY A N 1
ATOM 796 C CA . GLY A 1 100 ? -19.947 2.353 -2.253 1.00 68.81 100 GLY A CA 1
ATOM 797 C C . GLY A 1 100 ? -20.759 2.487 -0.966 1.00 68.81 100 GLY A C 1
ATOM 798 O O . GLY A 1 100 ? -21.183 3.576 -0.591 1.00 68.81 100 GLY A O 1
ATOM 799 N N . GLY A 1 101 ? -20.950 1.370 -0.260 1.00 76.50 101 GLY A N 1
ATOM 800 C CA . GLY A 1 101 ? -21.613 1.378 1.046 1.00 76.50 101 GLY A CA 1
ATOM 801 C C . GLY A 1 101 ? -20.854 2.241 2.059 1.00 76.50 101 GLY A C 1
ATOM 802 O O . GLY A 1 101 ? -19.624 2.166 2.132 1.00 76.50 101 GLY A O 1
ATOM 803 N N . ALA A 1 102 ? -21.586 3.058 2.816 1.00 80.81 102 ALA A N 1
ATOM 804 C CA . ALA A 1 102 ? -21.035 3.824 3.927 1.00 80.81 102 ALA A CA 1
ATOM 805 C C . ALA A 1 102 ? -20.764 2.905 5.124 1.00 80.81 102 ALA A C 1
ATOM 807 O O . ALA A 1 102 ? -21.530 1.977 5.375 1.00 80.81 102 ALA A O 1
ATOM 808 N N . PHE A 1 103 ? -19.672 3.159 5.839 1.00 82.31 103 PHE A N 1
ATOM 809 C CA . PHE A 1 103 ? -19.352 2.482 7.088 1.00 82.31 103 PHE A CA 1
ATOM 810 C C . PHE A 1 103 ? -18.703 3.437 8.091 1.00 82.31 103 PHE A C 1
ATOM 812 O O . PHE A 1 103 ? -17.911 4.314 7.726 1.00 82.31 103 PHE A O 1
ATOM 819 N N . ASN A 1 104 ? -19.002 3.246 9.371 1.00 84.94 104 ASN A N 1
ATOM 820 C CA . ASN A 1 104 ? -18.337 3.910 10.489 1.00 84.94 104 ASN A CA 1
ATOM 821 C C . ASN A 1 104 ? -17.268 3.002 11.135 1.00 84.94 104 ASN A C 1
ATOM 823 O O . ASN A 1 104 ? -17.071 1.851 10.744 1.00 84.94 104 ASN A O 1
ATOM 827 N N . ILE A 1 105 ? -16.530 3.527 12.118 1.00 85.50 105 ILE A N 1
ATOM 828 C CA . ILE A 1 105 ? -15.431 2.781 12.750 1.00 85.50 105 ILE A CA 1
ATOM 829 C C . ILE A 1 105 ? -15.904 1.556 13.548 1.00 85.50 105 ILE A C 1
ATOM 831 O O . ILE A 1 105 ? -15.179 0.566 13.611 1.00 85.50 105 ILE A O 1
ATOM 835 N N . PHE A 1 106 ? -17.108 1.594 14.123 1.00 85.12 106 PHE A N 1
ATOM 836 C CA . PHE A 1 106 ? -17.676 0.470 14.869 1.00 85.12 106 PHE A CA 1
ATOM 837 C C . PHE A 1 106 ? -18.093 -0.657 13.922 1.00 85.12 106 PHE A C 1
ATOM 839 O O . PHE A 1 106 ? -17.751 -1.810 14.156 1.00 85.12 106 PHE A O 1
ATOM 846 N N . GLU A 1 107 ? -18.729 -0.318 12.802 1.00 84.12 107 GLU A N 1
ATOM 847 C CA . GLU A 1 107 ? -19.056 -1.272 11.736 1.00 84.12 107 GLU A CA 1
ATOM 848 C C . GLU A 1 107 ? -17.789 -1.865 11.113 1.00 84.12 107 GLU A C 1
ATOM 850 O O . GLU A 1 107 ? -17.717 -3.067 10.870 1.00 84.12 107 GLU A O 1
ATOM 855 N N . ALA A 1 108 ? -16.743 -1.049 10.938 1.00 86.50 108 ALA A N 1
ATOM 856 C CA . ALA A 1 108 ? -15.450 -1.521 10.459 1.00 86.50 108 ALA A CA 1
ATOM 857 C C . ALA A 1 108 ? -14.827 -2.589 11.374 1.00 86.50 108 ALA A C 1
ATOM 859 O O . ALA A 1 108 ? -14.100 -3.451 10.885 1.00 86.50 108 ALA A O 1
ATOM 860 N N . ALA A 1 109 ? -15.087 -2.559 12.686 1.00 86.31 109 ALA A N 1
ATOM 861 C CA . ALA A 1 109 ? -14.576 -3.569 13.615 1.00 86.31 109 ALA A CA 1
ATOM 862 C C . ALA A 1 109 ? -15.261 -4.936 13.459 1.00 86.31 109 ALA A C 1
ATOM 864 O O . ALA A 1 109 ? -14.628 -5.963 13.720 1.00 86.31 109 ALA A O 1
ATOM 865 N N . GLU A 1 110 ? -16.508 -4.947 12.988 1.00 87.38 110 GLU A N 1
ATOM 866 C CA . GLU A 1 110 ? -17.292 -6.159 12.717 1.00 87.38 110 GLU A CA 1
ATOM 867 C C . GLU A 1 110 ? -16.924 -6.817 11.380 1.00 87.38 110 GLU A C 1
ATOM 869 O O . GLU A 1 110 ? -17.306 -7.958 11.115 1.00 87.38 110 GLU A O 1
ATOM 874 N N . PHE A 1 111 ? -16.144 -6.142 10.528 1.00 87.12 111 PHE A N 1
ATOM 875 C CA . PHE A 1 111 ? -15.713 -6.729 9.264 1.00 87.12 111 PHE A CA 1
ATOM 876 C C . PHE A 1 111 ? -14.923 -8.033 9.488 1.00 87.12 111 PHE A C 1
ATOM 878 O O . PHE A 1 111 ? -14.118 -8.147 10.432 1.00 87.12 111 PHE A O 1
ATOM 885 N N . PRO A 1 112 ? -15.131 -9.049 8.629 1.00 85.19 112 PRO A N 1
ATOM 886 C CA . PRO A 1 112 ? -14.404 -10.303 8.726 1.00 85.19 112 PRO A CA 1
ATOM 887 C C . PRO A 1 112 ? -12.913 -10.071 8.456 1.00 85.19 112 PRO A C 1
ATOM 889 O O . PRO A 1 112 ? -12.528 -9.192 7.689 1.00 85.19 112 PRO A O 1
ATOM 892 N N . ASP A 1 113 ? -12.052 -10.895 9.052 1.00 82.19 113 ASP A N 1
ATOM 893 C CA . ASP A 1 113 ? -10.596 -10.675 9.026 1.00 82.19 113 ASP A CA 1
ATOM 894 C C . ASP A 1 113 ? -10.003 -10.632 7.606 1.00 82.19 113 ASP A C 1
ATOM 896 O O . ASP A 1 113 ? -8.991 -9.974 7.377 1.00 82.19 113 ASP A O 1
ATOM 900 N N . LYS A 1 114 ? -10.665 -11.281 6.638 1.00 83.44 114 LYS A N 1
ATOM 901 C CA . LYS A 1 114 ? -10.303 -11.256 5.210 1.00 83.44 114 LYS A CA 1
ATOM 902 C C . LYS A 1 114 ? -10.384 -9.863 4.567 1.00 83.44 114 LYS A C 1
ATOM 904 O O . LYS A 1 114 ? -9.743 -9.643 3.544 1.00 83.44 114 LYS A O 1
ATOM 909 N N . ASP A 1 115 ? -11.169 -8.954 5.143 1.00 82.50 115 ASP A N 1
ATOM 910 C CA . ASP A 1 115 ? -11.396 -7.611 4.603 1.00 82.50 115 ASP A CA 1
ATOM 911 C C . ASP A 1 115 ? -10.360 -6.599 5.130 1.00 82.50 115 ASP A C 1
ATOM 913 O O . ASP A 1 115 ? -10.291 -5.457 4.672 1.00 82.50 115 ASP A O 1
ATOM 917 N N . PHE A 1 116 ? -9.497 -7.036 6.054 1.00 83.19 116 PHE A N 1
ATOM 918 C CA . PHE A 1 116 ? -8.344 -6.288 6.537 1.00 83.19 116 PHE A CA 1
ATOM 919 C C . PHE A 1 116 ? -7.076 -6.600 5.719 1.00 83.19 116 PHE A C 1
ATOM 921 O O . PHE A 1 116 ? -6.923 -7.703 5.194 1.00 83.19 116 PHE A O 1
ATOM 928 N N . PRO A 1 117 ? -6.106 -5.666 5.644 1.00 84.75 117 PRO A N 1
ATOM 929 C CA . PRO A 1 117 ? -6.086 -4.352 6.291 1.00 84.75 117 PRO A CA 1
ATOM 930 C C . PRO A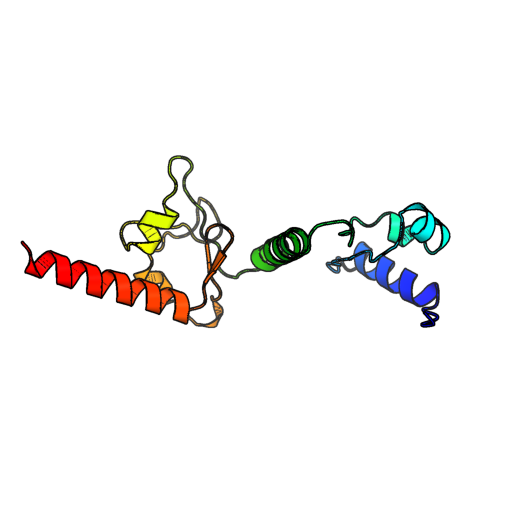 1 117 ? -6.966 -3.319 5.577 1.00 84.75 117 PRO A C 1
ATOM 932 O O . PRO A 1 117 ? -7.036 -3.291 4.349 1.00 84.75 117 PRO A O 1
ATOM 935 N N . LEU A 1 118 ? -7.564 -2.413 6.354 1.00 82.19 118 LEU A N 1
ATOM 936 C CA . LEU A 1 118 ? -8.299 -1.275 5.805 1.00 82.19 118 LEU A CA 1
ATOM 937 C C . LEU A 1 118 ? -7.314 -0.206 5.353 1.00 82.19 118 LEU A C 1
ATOM 939 O O . LEU A 1 118 ? -6.413 0.180 6.103 1.00 82.19 118 LEU A O 1
ATOM 943 N N . TYR A 1 119 ? -7.497 0.304 4.139 1.00 79.00 119 TYR A N 1
ATOM 944 C CA . TYR A 1 119 ? -6.734 1.447 3.658 1.00 79.00 119 TYR A CA 1
ATOM 945 C C . TYR A 1 119 ? -7.551 2.727 3.797 1.00 79.00 119 TYR A C 1
ATOM 947 O O . TYR A 1 119 ? -8.511 2.954 3.062 1.00 79.00 119 TYR A O 1
ATOM 955 N N . ILE A 1 120 ? -7.143 3.582 4.730 1.00 77.81 120 ILE A N 1
ATOM 956 C CA . ILE A 1 120 ? -7.820 4.839 5.043 1.00 77.81 120 ILE A CA 1
ATOM 957 C C . ILE A 1 120 ? -6.783 5.958 4.929 1.00 77.81 120 ILE A C 1
ATOM 959 O O . ILE A 1 120 ? -5.796 5.978 5.665 1.00 77.81 120 ILE A O 1
ATOM 963 N N . TYR A 1 121 ? -6.985 6.888 3.990 1.00 67.94 121 TYR A N 1
ATOM 964 C CA . TYR A 1 121 ? -6.190 8.120 3.873 1.00 67.94 121 TYR A CA 1
ATOM 965 C C . TYR A 1 121 ? -4.660 7.944 3.845 1.00 67.94 121 TYR A C 1
ATOM 967 O O . TYR A 1 121 ? -3.907 8.659 4.504 1.00 67.94 121 TYR A O 1
ATOM 975 N N . GLY A 1 122 ? -4.159 6.988 3.058 1.00 64.00 122 GLY A N 1
ATOM 976 C CA . GLY A 1 122 ? -2.709 6.788 2.939 1.00 64.00 122 GLY A CA 1
ATOM 977 C C . GLY A 1 122 ? -2.098 5.936 4.046 1.00 64.00 122 GLY A C 1
ATOM 978 O O . GLY A 1 122 ? -0.882 5.747 4.055 1.00 64.00 122 GLY A O 1
ATOM 979 N N . ARG A 1 123 ? -2.915 5.395 4.954 1.00 73.69 123 ARG A N 1
ATOM 980 C CA . ARG A 1 123 ? -2.472 4.531 6.045 1.00 73.69 123 ARG A CA 1
ATOM 981 C C . ARG A 1 123 ? -3.240 3.212 6.040 1.00 73.69 123 ARG A C 1
ATOM 983 O O . ARG A 1 123 ? -4.430 3.169 5.737 1.00 73.69 123 ARG A O 1
ATOM 990 N N . LEU A 1 124 ? -2.526 2.134 6.349 1.00 80.81 124 LEU A N 1
ATOM 991 C CA . LEU A 1 124 ? -3.110 0.816 6.570 1.00 80.81 124 LEU A CA 1
ATOM 992 C C . LEU A 1 124 ? -3.429 0.658 8.053 1.00 80.81 124 LEU A C 1
ATOM 994 O O . LEU A 1 124 ? -2.594 0.986 8.898 1.00 80.81 124 LEU A O 1
ATOM 998 N N . TYR A 1 125 ? -4.617 0.144 8.336 1.00 83.75 125 TYR A N 1
ATOM 999 C CA . TYR A 1 125 ? -5.076 -0.185 9.675 1.00 83.75 125 TYR A CA 1
ATOM 1000 C C . TYR A 1 125 ? -5.372 -1.679 9.741 1.00 83.75 125 TYR A C 1
ATOM 1002 O O . TYR A 1 125 ? -6.153 -2.212 8.949 1.00 83.75 125 TYR A O 1
ATOM 1010 N N . SER A 1 126 ? -4.728 -2.364 10.681 1.00 89.00 126 SER A N 1
ATOM 1011 C CA . SER A 1 126 ? -5.121 -3.716 11.061 1.00 89.00 126 SER A CA 1
ATOM 1012 C C . SER A 1 126 ? -6.397 -3.681 11.905 1.00 89.00 126 SER A C 1
ATOM 1014 O O . SER A 1 126 ? -6.754 -2.647 12.473 1.00 89.00 126 SER A O 1
ATOM 1016 N N . LYS A 1 127 ? -7.060 -4.831 12.059 1.00 88.44 127 LYS A N 1
ATOM 1017 C CA . LYS A 1 127 ? -8.217 -4.961 12.956 1.00 88.44 127 LYS A CA 1
ATOM 1018 C C . LYS A 1 127 ? -7.880 -4.559 14.390 1.00 88.44 127 LYS A C 1
ATOM 1020 O O . LYS A 1 127 ? -8.652 -3.866 15.043 1.00 88.44 127 LYS A O 1
ATOM 1025 N N . LYS A 1 128 ? -6.673 -4.908 14.848 1.00 88.75 128 LYS A N 1
ATOM 1026 C CA . LYS A 1 128 ? -6.157 -4.493 16.156 1.00 88.75 128 LYS A CA 1
ATOM 1027 C C . LYS A 1 128 ? -6.041 -2.972 16.265 1.00 88.75 128 LYS A C 1
ATOM 1029 O O . LYS A 1 128 ? -6.403 -2.426 17.301 1.00 88.75 128 LYS A O 1
ATOM 1034 N N . ASP A 1 129 ? -5.574 -2.296 15.216 1.00 89.38 129 ASP A N 1
ATOM 1035 C CA . ASP A 1 129 ? -5.478 -0.833 15.213 1.00 89.38 129 ASP A CA 1
ATOM 1036 C C . ASP A 1 129 ? -6.867 -0.189 15.311 1.00 89.38 129 ASP A C 1
ATOM 1038 O O . ASP A 1 129 ? -7.052 0.721 16.113 1.00 89.38 129 ASP A O 1
ATOM 1042 N N . ILE A 1 130 ? -7.857 -0.700 14.565 1.00 90.25 130 ILE A N 1
ATOM 1043 C CA . ILE A 1 130 ? -9.251 -0.228 14.644 1.00 90.25 130 ILE A CA 1
ATOM 1044 C C . ILE A 1 130 ? -9.826 -0.418 16.054 1.00 90.25 130 ILE A C 1
ATOM 1046 O O . ILE A 1 130 ? -10.370 0.526 16.622 1.00 90.25 130 ILE A O 1
ATOM 1050 N N . ILE A 1 131 ? -9.644 -1.596 16.660 1.00 88.88 131 ILE A N 1
ATOM 1051 C CA . ILE A 1 131 ? -10.106 -1.877 18.031 1.00 88.88 131 ILE A CA 1
ATOM 1052 C C . ILE A 1 131 ? -9.443 -0.936 19.048 1.00 88.88 131 ILE A C 1
ATOM 1054 O O . ILE A 1 131 ? -10.106 -0.452 19.964 1.00 88.88 131 ILE A O 1
ATOM 1058 N N . ILE A 1 132 ? -8.147 -0.647 18.891 1.00 89.06 132 ILE A N 1
ATOM 1059 C CA . ILE A 1 132 ? -7.432 0.296 19.761 1.00 89.06 132 ILE A CA 1
ATOM 1060 C C . ILE A 1 132 ? -8.026 1.703 19.646 1.00 89.06 132 ILE A C 1
ATOM 1062 O O . ILE A 1 132 ? -8.208 2.366 20.668 1.00 89.06 132 ILE A O 1
ATOM 1066 N N . GLU A 1 133 ? -8.335 2.171 18.436 1.00 85.06 133 GLU A N 1
ATOM 1067 C CA . GLU A 1 133 ? -8.969 3.481 18.254 1.00 85.06 133 GLU A CA 1
ATOM 1068 C C . GLU A 1 133 ? -10.380 3.517 18.865 1.00 85.06 133 GLU A C 1
ATOM 1070 O O . GLU A 1 133 ? -10.707 4.468 19.571 1.00 85.06 133 GLU A O 1
ATOM 1075 N N . ILE A 1 134 ? -11.172 2.447 18.731 1.00 87.81 134 ILE A N 1
ATOM 1076 C CA . ILE A 1 134 ? -12.478 2.325 19.404 1.00 87.81 134 ILE A CA 1
ATOM 1077 C C . ILE A 1 134 ? -12.336 2.392 20.926 1.00 87.81 134 ILE A C 1
ATOM 1079 O O . ILE A 1 134 ? -13.057 3.147 21.580 1.00 87.81 134 ILE A O 1
ATOM 1083 N N . ALA A 1 135 ? -11.387 1.650 21.501 1.00 86.31 135 ALA A N 1
ATOM 1084 C CA . ALA A 1 135 ? -11.145 1.665 22.940 1.00 86.31 135 ALA A CA 1
ATOM 1085 C C . ALA A 1 135 ? -10.811 3.081 23.441 1.00 86.31 135 ALA A C 1
ATOM 1087 O O . ALA A 1 135 ? -11.333 3.508 24.470 1.00 86.31 135 ALA A 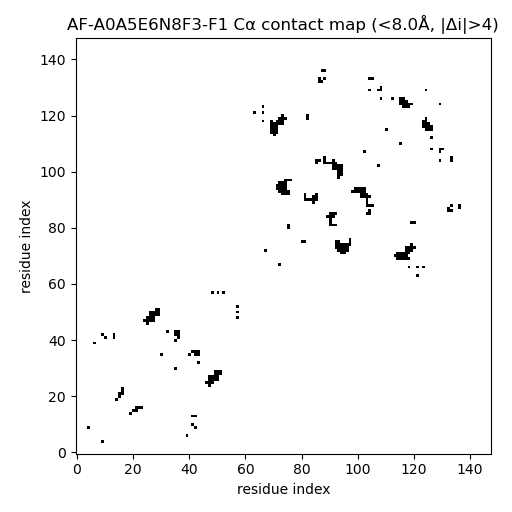O 1
ATOM 1088 N N . LYS A 1 136 ? -10.004 3.844 22.689 1.00 84.94 136 LYS A N 1
ATOM 1089 C CA . LYS A 1 136 ? -9.717 5.252 23.008 1.00 84.94 136 LYS A CA 1
ATOM 1090 C C . LYS A 1 136 ? -10.976 6.115 22.967 1.00 84.94 136 LYS A C 1
ATOM 1092 O O . LYS A 1 136 ? -11.165 6.910 23.882 1.00 84.94 136 LYS A O 1
ATOM 1097 N N . ILE A 1 137 ? -11.831 5.963 21.951 1.00 83.31 137 ILE A N 1
ATOM 1098 C CA . ILE A 1 137 ? -13.089 6.721 21.837 1.00 83.31 137 ILE A CA 1
ATOM 1099 C C . ILE A 1 137 ? -13.980 6.459 23.056 1.00 83.31 137 ILE A C 1
ATOM 1101 O O . ILE A 1 137 ? -14.446 7.412 23.677 1.00 83.31 137 ILE A O 1
ATOM 1105 N N . ILE A 1 138 ? -14.176 5.188 23.423 1.00 83.56 138 ILE A N 1
ATOM 1106 C CA . ILE A 1 138 ? -15.024 4.791 24.558 1.00 83.56 138 ILE A CA 1
ATOM 1107 C C . ILE A 1 138 ? -14.490 5.386 25.866 1.00 83.56 138 ILE A C 1
ATOM 1109 O O . ILE A 1 138 ? -15.252 5.985 26.623 1.00 83.56 138 ILE A O 1
ATOM 1113 N N . VAL A 1 139 ? -13.180 5.270 26.118 1.00 82.31 139 VAL A N 1
ATOM 1114 C CA . VAL A 1 139 ? -12.535 5.824 27.324 1.00 82.31 139 VAL A CA 1
ATOM 1115 C C . VAL A 1 139 ? -12.638 7.351 27.369 1.00 82.31 139 VAL A C 1
ATOM 1117 O O . VAL A 1 139 ? -12.855 7.936 28.426 1.00 82.31 139 VAL A O 1
ATOM 1120 N N . TYR A 1 140 ? -12.496 8.018 26.226 1.00 75.25 140 TYR A N 1
ATOM 1121 C CA . TYR A 1 140 ? -12.574 9.475 26.162 1.00 75.25 140 TYR A CA 1
ATOM 1122 C C . TYR A 1 140 ? -14.008 9.985 26.369 1.00 75.25 140 TYR A C 1
ATOM 1124 O O . TYR A 1 140 ? -14.226 10.999 27.030 1.00 75.25 140 TYR A O 1
ATOM 1132 N N . GLN A 1 141 ? -15.004 9.281 25.826 1.00 73.12 141 GLN A N 1
ATOM 1133 C CA . GLN A 1 141 ? -16.415 9.608 26.035 1.00 73.12 141 GLN A CA 1
ATOM 1134 C C . GLN A 1 141 ? -16.842 9.388 27.487 1.00 73.12 141 GLN A C 1
ATOM 1136 O O . GLN A 1 141 ? -17.49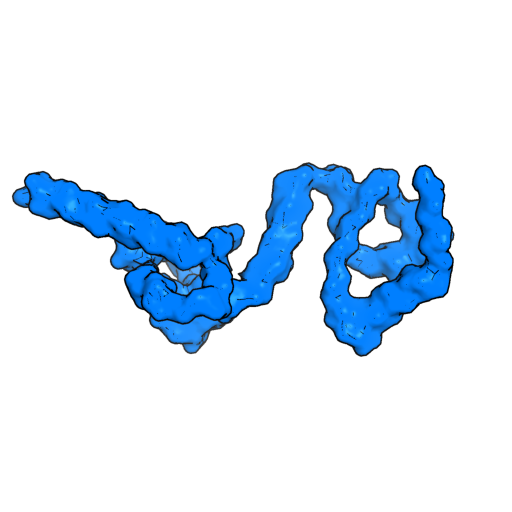4 10.265 28.051 1.00 73.12 141 GLN A O 1
ATOM 1141 N N . SER A 1 142 ? -16.430 8.277 28.107 1.00 71.44 142 SER A N 1
ATOM 1142 C CA . SER A 1 142 ? -16.753 7.999 29.509 1.00 71.44 142 SER A CA 1
ATOM 1143 C C . SER A 1 142 ? -16.142 9.036 30.454 1.00 71.44 142 SER A C 1
ATOM 1145 O O . SER A 1 142 ? -16.817 9.504 31.370 1.00 71.44 142 SER A O 1
ATOM 1147 N N . TYR A 1 143 ? -14.910 9.478 30.188 1.00 69.62 143 TYR A N 1
ATOM 1148 C CA . TYR A 1 143 ? -14.271 10.550 30.951 1.00 69.62 143 TYR A CA 1
ATOM 1149 C C . TYR A 1 143 ? -15.030 11.882 30.848 1.00 69.62 143 TYR A C 1
ATOM 1151 O O . TYR A 1 143 ? -15.277 12.527 31.864 1.00 69.62 143 TYR A O 1
ATOM 1159 N N . ASN A 1 144 ? -15.462 12.273 29.646 1.00 67.19 144 ASN A N 1
ATOM 1160 C CA . ASN A 1 144 ? -16.214 13.518 29.455 1.00 67.19 144 ASN A CA 1
ATOM 1161 C C . ASN A 1 144 ? -17.610 13.474 30.095 1.00 67.19 144 ASN A C 1
ATOM 1163 O O . ASN A 1 144 ? -18.050 14.484 30.631 1.00 67.19 144 ASN A O 1
ATOM 1167 N N . SER A 1 145 ? -18.284 12.317 30.096 1.00 61.06 145 SER A N 1
ATOM 1168 C CA . SER A 1 145 ? -19.589 12.159 30.761 1.00 61.06 145 SER A CA 1
ATOM 1169 C C . SER A 1 145 ? -19.526 12.196 32.292 1.00 61.06 145 SER A C 1
ATOM 1171 O O . SER A 1 145 ? -20.549 12.381 32.936 1.00 61.06 145 SER A O 1
ATOM 1173 N N . LEU A 1 146 ? -18.339 12.008 32.882 1.00 58.75 146 LEU A N 1
ATOM 1174 C CA . LEU A 1 146 ? -18.117 12.120 34.329 1.00 58.75 146 LEU A CA 1
ATOM 1175 C C . LEU A 1 146 ? -17.799 13.559 34.772 1.00 58.75 146 LEU A C 1
ATOM 1177 O O . LEU A 1 146 ? -17.770 13.829 35.970 1.00 58.75 146 LEU A O 1
ATOM 1181 N N . GLN A 1 147 ? -17.526 14.466 33.827 1.00 54.97 147 GLN A N 1
ATOM 1182 C CA . GLN A 1 147 ? -17.215 15.879 34.086 1.00 54.97 147 GLN A CA 1
ATOM 1183 C C . GLN A 1 147 ? -18.367 16.841 33.748 1.00 54.97 147 GLN A C 1
ATOM 1185 O O . GLN A 1 147 ? -18.236 18.041 33.990 1.00 54.97 147 GLN A O 1
ATOM 1190 N N . SER A 1 148 ? -19.468 16.329 33.192 1.00 46.81 148 SER A N 1
ATOM 1191 C CA . SER A 1 148 ? -20.717 17.047 32.897 1.00 46.81 148 SER A CA 1
ATOM 1192 C C . SER A 1 148 ? -21.781 16.758 33.944 1.00 46.81 148 SER A C 1
ATOM 1194 O O . SER A 1 148 ? -22.454 17.717 34.374 1.00 46.81 148 SER A O 1
#

Sequence (148 aa):
MSKSWTKHELDVLHRQHIESNKRLFLLWYGVNKNQIDKWNPALSGIVALKSSMSIPLIAKKIANVMSQNAPIRGVTPSYENPQFRFLQGRGELLANSDTGGAFNIFEAAEFPDKDFPLYIYGRLYSKKDIIIEIAKIIVYQSYNSLQS

pLDDT: mean 76.15, std 10.49, range [40.47, 90.25]